Protein AF-A0AAU9Y2T7-F1 (afdb_monomer_lite)

Sequence (82 aa):
MGVPAFFRWLSKKYPSIVVHCVEEKGCEVDGVRAPVDTSLPNPNDYEFDNLYLDMNGIIHPCCHPENKPALKNEDEMMVAIF

pLDDT: mean 87.83, std 7.35, range [65.62, 97.12]

Radius of gyration: 17.43 Å; chains: 1; bounding box: 34×43×36 Å

Organism: NCBI:txid46732

Structure (mmCIF, N/CA/C/O backbone):
data_AF-A0AAU9Y2T7-F1
#
_entry.id   AF-A0AAU9Y2T7-F1
#
loop_
_atom_site.group_PDB
_atom_site.id
_atom_site.type_symbol
_atom_site.label_atom_id
_atom_site.label_alt_id
_atom_site.label_comp_id
_atom_site.label_asym_id
_atom_site.label_entity_id
_atom_site.label_seq_id
_atom_site.pdbx_PDB_ins_code
_atom_site.Cartn_x
_atom_site.Cartn_y
_atom_site.Cartn_z
_atom_site.occupancy
_atom_site.B_iso_or_equiv
_atom_site.auth_seq_id
_atom_site.auth_comp_id
_atom_site.auth_asym_id
_atom_site.auth_atom_id
_atom_site.pdbx_PDB_model_num
ATOM 1 N N . MET A 1 1 ? 2.476 -13.690 -20.138 1.00 65.62 1 MET A N 1
ATOM 2 C CA . MET A 1 1 ? 1.231 -12.995 -19.736 1.00 65.62 1 MET A CA 1
ATOM 3 C C . MET A 1 1 ? 1.652 -11.765 -18.947 1.00 65.62 1 MET A C 1
ATOM 5 O O . MET A 1 1 ? 2.393 -11.940 -17.995 1.00 65.62 1 MET A O 1
ATOM 9 N N . GLY A 1 2 ? 1.303 -10.549 -19.375 1.00 87.50 2 GLY A N 1
ATOM 10 C CA . GLY A 1 2 ? 1.664 -9.328 -18.635 1.00 87.50 2 GLY A CA 1
ATOM 11 C C . GLY A 1 2 ? 0.765 -9.093 -17.417 1.00 87.50 2 GLY A C 1
ATOM 12 O O . GLY A 1 2 ? -0.312 -9.692 -17.333 1.00 87.50 2 GLY A O 1
ATOM 13 N N . VAL A 1 3 ? 1.177 -8.185 -16.522 1.00 89.50 3 VAL A N 1
ATOM 14 C CA . VAL A 1 3 ? 0.428 -7.802 -15.304 1.00 89.50 3 VAL A CA 1
ATOM 15 C C . VAL A 1 3 ? -1.064 -7.532 -15.582 1.00 89.50 3 VAL A C 1
ATOM 17 O O . VAL A 1 3 ? -1.895 -8.134 -14.901 1.00 89.50 3 VAL A O 1
ATOM 20 N N . PRO A 1 4 ? -1.462 -6.773 -16.630 1.00 91.38 4 PRO A N 1
ATOM 21 C CA . PRO A 1 4 ? -2.880 -6.487 -16.880 1.00 91.38 4 PRO A CA 1
ATOM 22 C C . PRO A 1 4 ? -3.711 -7.727 -17.234 1.00 91.38 4 PRO A C 1
ATOM 24 O O . PRO A 1 4 ? -4.875 -7.845 -16.851 1.00 91.38 4 PRO A O 1
ATOM 27 N N . ALA A 1 5 ? -3.124 -8.678 -17.966 1.00 95.19 5 ALA A N 1
ATOM 28 C CA . ALA A 1 5 ? -3.821 -9.894 -18.375 1.00 95.19 5 ALA A CA 1
ATOM 29 C C . ALA A 1 5 ? -4.043 -10.837 -17.187 1.00 95.19 5 ALA A C 1
ATOM 31 O O . ALA A 1 5 ? -5.125 -11.417 -17.066 1.00 95.19 5 ALA A O 1
ATOM 32 N N . PHE A 1 6 ? -3.038 -10.960 -16.314 1.00 94.44 6 PHE A N 1
ATOM 33 C CA . PHE A 1 6 ? -3.131 -11.763 -15.098 1.00 94.44 6 PHE A CA 1
ATOM 34 C C . PHE A 1 6 ? -4.123 -11.155 -14.103 1.00 94.44 6 PHE A C 1
ATOM 36 O O . PHE A 1 6 ? -5.032 -11.852 -13.657 1.00 94.44 6 PHE A O 1
ATOM 43 N N . PHE A 1 7 ? -4.024 -9.847 -13.845 1.00 94.56 7 PHE A N 1
ATOM 44 C CA . PHE A 1 7 ? -4.949 -9.140 -12.960 1.00 94.56 7 PHE A CA 1
ATOM 45 C C . PHE A 1 7 ? -6.402 -9.274 -13.432 1.00 94.56 7 PHE A C 1
ATOM 47 O O . PHE A 1 7 ? -7.270 -9.651 -12.650 1.00 94.56 7 PHE A O 1
ATOM 54 N N . ARG A 1 8 ? -6.668 -9.071 -14.732 1.00 94.12 8 ARG A N 1
ATOM 55 C CA . ARG A 1 8 ? -8.011 -9.235 -15.315 1.00 94.12 8 ARG A CA 1
ATOM 56 C C . ARG A 1 8 ? -8.557 -10.653 -15.160 1.00 94.12 8 ARG A C 1
ATOM 58 O O . ARG A 1 8 ? -9.750 -10.834 -14.929 1.00 94.12 8 ARG A O 1
ATOM 65 N N . TRP A 1 9 ? -7.716 -11.666 -15.357 1.00 95.50 9 TRP A N 1
ATOM 66 C CA . TRP A 1 9 ? -8.134 -13.054 -15.174 1.00 95.50 9 TRP A CA 1
ATOM 67 C C . TRP A 1 9 ? -8.492 -13.332 -13.710 1.00 95.50 9 TRP A C 1
ATOM 69 O O . TRP A 1 9 ? -9.533 -13.932 -13.440 1.00 95.50 9 TRP A O 1
ATOM 79 N N . LEU A 1 10 ? -7.662 -12.853 -12.781 1.00 95.69 10 LEU A N 1
ATOM 80 C CA . LEU A 1 10 ? -7.820 -13.085 -11.352 1.00 95.69 10 LEU A CA 1
ATOM 81 C C . LEU A 1 10 ? -9.070 -12.386 -10.799 1.00 95.69 10 LEU A C 1
ATOM 83 O O . LEU A 1 10 ? -9.883 -13.038 -10.147 1.00 95.69 10 LEU A O 1
ATOM 87 N N . SER A 1 11 ? -9.281 -11.111 -11.142 1.00 95.12 11 SER A N 1
ATOM 88 C CA . SER A 1 11 ? -10.451 -10.339 -10.705 1.00 95.12 11 SER A CA 1
ATOM 89 C C . SER A 1 11 ? -11.763 -10.871 -11.283 1.00 95.12 11 SER A C 1
ATOM 91 O O . SER A 1 11 ? -12.780 -10.883 -10.596 1.00 95.12 11 SER A O 1
ATOM 93 N N . LYS A 1 12 ? -11.757 -11.387 -12.521 1.00 95.31 12 LYS A N 1
ATOM 94 C CA . LYS A 1 12 ? -12.942 -12.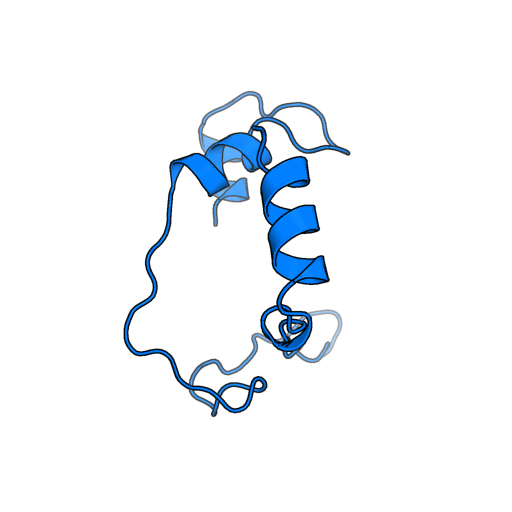031 -13.109 1.00 95.31 12 LYS A CA 1
ATOM 95 C C . LYS A 1 12 ? -13.275 -13.362 -12.431 1.00 95.31 12 LYS A C 1
ATOM 97 O O . LYS A 1 12 ? -14.447 -13.713 -12.330 1.00 95.31 12 LYS A O 1
ATOM 102 N N . LYS A 1 13 ? -12.258 -14.126 -12.020 1.00 96.75 13 LYS A N 1
ATOM 103 C CA . LYS A 1 13 ? -12.440 -15.445 -11.402 1.00 96.75 13 LYS A CA 1
ATOM 104 C C . LYS A 1 13 ? -12.802 -15.352 -9.917 1.00 96.75 13 LYS A C 1
ATOM 106 O O . LYS A 1 13 ? -13.615 -16.144 -9.453 1.00 96.75 13 LYS A O 1
ATOM 111 N N . TYR A 1 14 ? -12.223 -14.394 -9.198 1.00 97.12 14 TYR A N 1
ATOM 112 C CA . TYR A 1 14 ? -12.428 -14.181 -7.767 1.00 97.12 14 TYR A CA 1
ATOM 113 C C . TYR A 1 14 ? -12.697 -12.692 -7.502 1.00 97.12 14 TYR A C 1
ATOM 115 O O . TYR A 1 14 ? -11.778 -11.958 -7.150 1.00 97.12 14 TYR A O 1
ATOM 123 N N . PRO A 1 15 ? -13.938 -12.210 -7.679 1.00 94.06 15 PRO A N 1
ATOM 124 C CA . PRO A 1 15 ? -14.229 -10.777 -7.611 1.00 94.06 15 PRO A CA 1
ATOM 125 C C . PRO A 1 15 ? -13.993 -10.159 -6.225 1.00 94.06 15 PRO A C 1
ATOM 127 O O . PRO A 1 15 ? -13.718 -8.970 -6.135 1.00 94.06 15 PRO A O 1
ATOM 130 N N . SER A 1 16 ? -14.051 -10.953 -5.152 1.00 93.56 16 SER A N 1
ATOM 131 C CA . SER A 1 16 ? -13.911 -10.482 -3.768 1.00 93.56 16 SER A CA 1
ATOM 132 C C . SER A 1 16 ? -12.475 -10.184 -3.328 1.00 93.56 16 SER A C 1
ATOM 134 O O . SER A 1 16 ? -12.278 -9.716 -2.215 1.00 93.56 16 SER A O 1
ATOM 136 N N . ILE A 1 17 ? -11.465 -10.498 -4.144 1.00 93.19 17 ILE A N 1
ATOM 137 C CA . ILE A 1 17 ? -10.055 -10.292 -3.763 1.00 93.19 17 ILE A CA 1
ATOM 138 C C . ILE A 1 17 ? -9.599 -8.843 -3.952 1.00 93.19 17 ILE A C 1
ATOM 140 O O . ILE A 1 17 ? -8.541 -8.469 -3.460 1.00 93.19 17 ILE A O 1
ATOM 144 N N . VAL A 1 18 ? -10.339 -8.062 -4.745 1.00 93.88 18 VAL A N 1
ATOM 145 C CA . VAL A 1 18 ? -10.012 -6.666 -5.026 1.00 93.88 18 VAL A CA 1
ATOM 146 C C . VAL A 1 18 ? -10.876 -5.810 -4.118 1.00 93.88 18 VAL A C 1
ATOM 148 O O . VAL A 1 18 ? -12.098 -5.805 -4.245 1.00 93.88 18 VAL A O 1
ATOM 151 N N . VAL A 1 19 ? -10.229 -5.086 -3.215 1.00 93.00 19 VAL A N 1
ATOM 152 C CA . VAL A 1 19 ? -10.866 -4.144 -2.295 1.00 93.00 19 VAL A CA 1
ATOM 153 C C . VAL A 1 19 ? -10.164 -2.799 -2.450 1.00 93.00 19 VAL A C 1
ATOM 155 O O . VAL A 1 19 ? -8.965 -2.747 -2.731 1.00 93.00 19 VAL A O 1
ATOM 158 N N . HIS A 1 20 ? -10.916 -1.708 -2.334 1.00 93.81 20 HIS A N 1
ATOM 159 C CA . HIS A 1 20 ? -10.338 -0.370 -2.348 1.00 93.81 20 HIS A CA 1
ATOM 160 C C . HIS A 1 20 ? -9.631 -0.089 -1.021 1.00 93.81 20 HIS A C 1
ATOM 162 O O . HIS A 1 20 ? -10.214 -0.311 0.034 1.00 93.81 20 HIS A O 1
ATOM 168 N N . CYS A 1 21 ? -8.404 0.428 -1.092 1.00 92.88 21 CYS A N 1
ATOM 169 C CA . CYS A 1 21 ? -7.703 0.942 0.079 1.00 92.88 21 CYS A CA 1
ATOM 170 C C . CYS A 1 21 ? -8.392 2.228 0.555 1.00 92.88 21 CYS A C 1
ATOM 172 O O . CYS A 1 21 ? -8.592 3.156 -0.235 1.00 92.88 21 CYS A O 1
ATOM 174 N N . VAL A 1 22 ? -8.776 2.268 1.828 1.00 94.19 22 VAL A N 1
ATOM 175 C CA . VAL A 1 22 ? -9.322 3.451 2.492 1.00 94.19 22 VAL A CA 1
ATOM 176 C C . VAL A 1 22 ? -8.170 4.208 3.141 1.00 94.19 22 VAL A C 1
ATOM 178 O O . VAL A 1 22 ? -7.431 3.654 3.951 1.00 94.19 22 VAL A O 1
ATOM 181 N N . GLU A 1 23 ? -8.022 5.481 2.786 1.00 91.94 23 GLU A N 1
ATOM 182 C CA . GLU A 1 23 ? -6.983 6.360 3.321 1.00 91.94 23 GLU A CA 1
ATOM 183 C C . GLU A 1 23 ? -7.625 7.512 4.091 1.00 91.94 23 GLU A C 1
ATOM 185 O O . GLU A 1 23 ? -8.439 8.268 3.545 1.00 91.94 23 GLU A O 1
ATOM 190 N N . GLU A 1 24 ? -7.235 7.675 5.352 1.00 89.38 24 GLU A N 1
ATOM 191 C CA . GLU A 1 24 ? -7.592 8.860 6.120 1.00 89.38 24 GLU A CA 1
ATOM 192 C C . GLU A 1 24 ? -6.825 10.074 5.581 1.00 89.38 24 GLU A C 1
ATOM 194 O O . GLU A 1 24 ? -5.630 10.018 5.282 1.00 89.38 24 GLU A O 1
ATOM 199 N N . LYS A 1 25 ? -7.521 11.201 5.420 1.00 85.69 25 LYS A N 1
ATOM 200 C CA . LYS A 1 25 ? -6.916 12.447 4.948 1.00 85.69 25 LYS A CA 1
ATOM 201 C C . LYS A 1 25 ? -6.842 13.421 6.110 1.00 85.69 25 LYS A C 1
ATOM 203 O O . LYS A 1 25 ? -7.872 13.807 6.645 1.00 85.69 25 LYS A O 1
ATOM 208 N N . GLY A 1 26 ? -5.625 13.850 6.437 1.00 82.31 26 GLY A N 1
ATOM 209 C CA . GLY A 1 26 ? -5.403 14.847 7.478 1.00 82.31 26 GLY A CA 1
ATOM 210 C C . GLY A 1 26 ? -6.180 16.143 7.234 1.00 82.31 26 GLY A C 1
ATOM 211 O O . GLY A 1 26 ? -6.330 16.574 6.086 1.00 82.31 26 GLY A O 1
ATOM 212 N N . CYS A 1 27 ? -6.670 16.736 8.322 1.00 81.12 27 CYS A N 1
ATOM 213 C CA . CYS A 1 27 ? -7.440 17.974 8.309 1.00 81.12 27 CYS A CA 1
ATOM 214 C C . CYS A 1 27 ? -6.573 19.167 7.891 1.00 81.12 27 CYS A C 1
ATOM 216 O O . CYS A 1 27 ? -5.397 19.253 8.242 1.00 81.12 27 CYS A O 1
ATOM 218 N N . GLU A 1 28 ? -7.167 20.113 7.171 1.00 82.25 28 GLU A N 1
ATOM 219 C CA . GLU A 1 28 ? -6.515 21.375 6.833 1.00 82.25 28 GLU A CA 1
ATOM 220 C C . GLU A 1 28 ? -6.816 22.401 7.933 1.00 82.25 28 GLU A C 1
ATOM 222 O O . GLU A 1 28 ? -7.976 22.727 8.185 1.00 82.25 28 GLU A O 1
ATOM 227 N N . VAL A 1 29 ? -5.776 22.876 8.620 1.00 80.19 29 VAL A N 1
ATOM 228 C CA . VAL A 1 29 ? -5.874 23.898 9.670 1.00 80.19 29 VAL A CA 1
ATOM 229 C C . VAL A 1 29 ? -4.975 25.056 9.254 1.00 80.19 29 VAL A C 1
ATOM 231 O O . VAL A 1 29 ? -3.782 24.865 9.038 1.00 80.19 29 VAL A O 1
ATOM 234 N N . ASP A 1 30 ? -5.556 26.243 9.070 1.00 78.44 30 ASP A N 1
ATOM 235 C CA . ASP A 1 30 ? -4.844 27.461 8.652 1.00 78.44 30 ASP A CA 1
ATOM 236 C C . ASP A 1 30 ? -3.997 27.303 7.367 1.00 78.44 30 ASP A C 1
ATOM 238 O O . ASP A 1 30 ? -2.925 27.891 7.224 1.00 78.44 30 ASP A O 1
ATOM 242 N N . GLY A 1 31 ? -4.476 26.495 6.411 1.00 79.06 31 GLY A N 1
ATOM 243 C CA . GLY A 1 31 ? -3.789 26.222 5.138 1.00 79.06 31 GLY A CA 1
ATOM 244 C C . GLY A 1 31 ? -2.628 25.226 5.241 1.00 79.06 31 GLY A C 1
ATOM 245 O O . GLY A 1 31 ? -1.911 25.010 4.264 1.00 79.06 31 GLY A O 1
ATOM 246 N N . VAL A 1 32 ? -2.434 24.608 6.411 1.00 79.31 32 VAL A N 1
ATOM 247 C CA . VAL A 1 32 ? -1.458 23.539 6.636 1.00 79.31 32 VAL A CA 1
ATOM 248 C C . VAL A 1 32 ? -2.204 22.223 6.839 1.00 79.31 32 VAL A C 1
ATOM 250 O O . VAL A 1 32 ? -3.098 22.113 7.679 1.00 79.31 32 VAL A O 1
ATOM 253 N N . ARG A 1 33 ? -1.841 21.197 6.063 1.00 80.31 33 ARG A N 1
ATOM 254 C CA . ARG A 1 33 ? -2.399 19.850 6.219 1.00 80.31 33 ARG A CA 1
ATOM 255 C C . ARG A 1 33 ? -1.777 19.190 7.447 1.00 80.31 33 ARG A C 1
ATOM 257 O O . ARG A 1 33 ? -0.587 18.879 7.441 1.00 80.31 33 ARG A O 1
ATOM 264 N N . ALA A 1 34 ? -2.579 18.990 8.488 1.00 84.62 34 ALA A N 1
ATOM 265 C CA . ALA A 1 34 ? -2.157 18.266 9.677 1.00 84.62 34 ALA A CA 1
ATOM 266 C C . ALA A 1 34 ? -1.840 16.801 9.316 1.00 84.62 34 ALA A C 1
ATOM 268 O O . ALA A 1 34 ? -2.537 16.219 8.477 1.00 84.62 34 ALA A O 1
ATOM 269 N N . PRO A 1 35 ? -0.798 16.194 9.911 1.00 86.62 35 PRO A N 1
ATOM 270 C CA . PRO A 1 35 ? -0.504 14.783 9.697 1.00 86.62 35 PRO A CA 1
ATOM 271 C C . PRO A 1 35 ? -1.625 13.908 10.269 1.00 86.62 35 PRO A C 1
ATOM 273 O O . PRO A 1 35 ? -2.262 14.263 11.261 1.00 86.62 35 PRO A O 1
ATOM 276 N N . VAL A 1 36 ? -1.857 12.763 9.630 1.00 89.75 36 VAL A N 1
ATOM 277 C CA . VAL A 1 36 ? -2.752 11.724 10.154 1.00 89.75 36 VAL A CA 1
ATOM 278 C C . VAL A 1 36 ? -2.043 11.011 11.301 1.00 89.75 36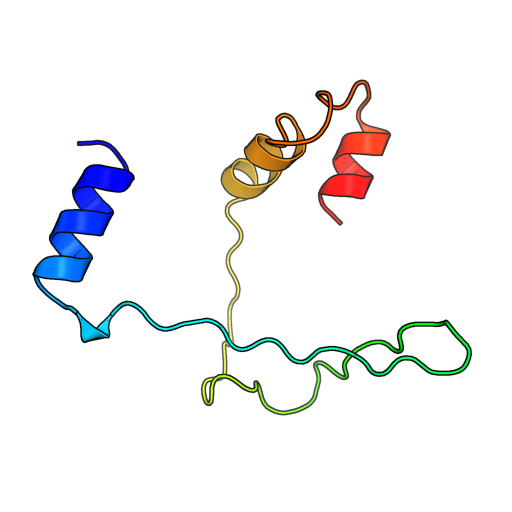 VAL A C 1
ATOM 280 O O . VAL A 1 36 ? -0.851 10.714 11.196 1.00 89.75 36 VAL A O 1
ATOM 283 N N . ASP A 1 37 ? -2.767 10.736 12.384 1.00 90.44 37 ASP A N 1
ATOM 284 C CA . ASP A 1 37 ? -2.252 9.924 13.484 1.00 90.44 37 ASP A CA 1
ATOM 285 C C . ASP A 1 37 ? -2.287 8.442 13.092 1.00 90.44 37 ASP A C 1
ATOM 287 O O . ASP A 1 37 ? -3.311 7.770 13.192 1.00 90.44 37 ASP A O 1
ATOM 291 N N . THR A 1 38 ? -1.147 7.929 12.636 1.00 91.50 38 THR A N 1
ATOM 292 C CA . THR A 1 38 ? -0.992 6.532 12.210 1.00 91.50 38 THR A CA 1
ATOM 293 C C . THR A 1 38 ? -0.925 5.536 13.372 1.00 91.50 38 THR A C 1
ATOM 295 O O . THR A 1 38 ? -0.768 4.344 13.123 1.00 91.50 38 THR A O 1
ATOM 298 N N . SER A 1 39 ? -1.024 5.991 14.629 1.00 92.50 39 SER A N 1
ATOM 299 C CA . SER A 1 39 ? -1.127 5.108 15.800 1.00 92.50 39 SER A CA 1
ATOM 300 C C . SER A 1 39 ? -2.562 4.658 16.098 1.00 92.50 39 SER A C 1
ATOM 302 O O . SER A 1 39 ? -2.766 3.739 16.896 1.00 92.50 39 SER A O 1
ATOM 304 N N . LEU A 1 40 ? -3.552 5.297 15.468 1.00 93.00 40 LEU A N 1
ATOM 305 C CA . LEU A 1 40 ? -4.952 4.901 15.550 1.00 93.00 40 LEU A CA 1
ATOM 306 C C . LEU A 1 40 ? -5.220 3.636 14.715 1.00 93.00 40 LEU A C 1
ATOM 308 O O . LEU A 1 40 ? -4.447 3.326 13.807 1.00 93.00 40 LEU A O 1
ATOM 312 N N . PRO A 1 41 ? -6.316 2.907 15.000 1.00 94.88 41 PRO A N 1
ATOM 313 C CA . PRO A 1 41 ? -6.692 1.732 14.222 1.00 94.88 41 PRO A CA 1
ATOM 314 C C . PRO A 1 41 ? -6.814 2.037 12.729 1.00 94.88 41 PRO A C 1
ATOM 316 O O . PRO A 1 41 ? -7.358 3.072 12.335 1.00 94.88 41 PRO A O 1
ATOM 319 N N . ASN A 1 42 ? -6.349 1.110 11.898 1.00 94.12 42 ASN A N 1
ATOM 320 C CA . ASN A 1 42 ? -6.371 1.263 10.450 1.00 94.12 42 ASN A CA 1
ATOM 321 C C . ASN A 1 42 ? -7.822 1.372 9.922 1.00 94.12 42 ASN A C 1
ATOM 323 O O . ASN A 1 42 ? -8.644 0.496 10.211 1.00 94.12 42 ASN A O 1
ATOM 327 N N . PRO A 1 43 ? -8.154 2.372 9.076 1.00 94.31 43 PRO A N 1
ATOM 328 C CA . PRO A 1 43 ? -9.506 2.559 8.533 1.00 94.31 43 PRO A CA 1
ATOM 329 C C . PRO A 1 43 ? -9.978 1.447 7.580 1.00 94.31 43 PRO A C 1
ATOM 331 O O . PRO A 1 43 ? -11.122 1.472 7.131 1.00 94.31 43 PRO A O 1
ATOM 334 N N . ASN A 1 44 ? -9.112 0.491 7.233 1.00 93.69 44 ASN A N 1
ATOM 335 C CA . ASN A 1 44 ? -9.448 -0.662 6.397 1.00 93.69 44 ASN A CA 1
ATOM 336 C C . ASN A 1 44 ? -10.018 -1.849 7.197 1.00 93.69 44 ASN A C 1
ATOM 338 O O . ASN A 1 44 ? -10.226 -2.902 6.604 1.00 93.69 44 ASN A O 1
ATOM 342 N N . ASP A 1 45 ? 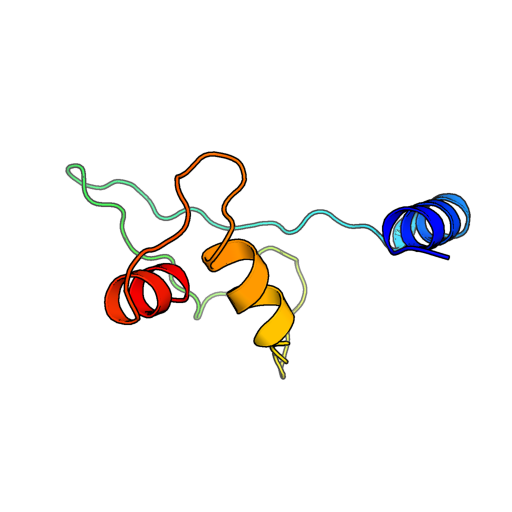-10.236 -1.710 8.512 1.00 89.12 45 ASP A N 1
ATOM 343 C CA . ASP A 1 45 ? -10.692 -2.777 9.425 1.00 89.12 45 ASP A CA 1
ATOM 344 C C . ASP A 1 45 ? -9.718 -3.974 9.549 1.00 89.12 45 ASP A C 1
ATOM 346 O O . ASP A 1 45 ? -10.070 -5.032 10.078 1.00 89.12 45 ASP A O 1
ATOM 350 N N . TYR A 1 46 ? -8.474 -3.808 9.087 1.00 91.88 46 TYR A N 1
ATOM 351 C CA . TYR A 1 46 ? -7.404 -4.802 9.166 1.00 91.88 46 TYR A CA 1
ATOM 352 C C . TYR A 1 46 ? -6.094 -4.159 9.615 1.00 91.88 46 TYR A C 1
ATOM 354 O O . TYR A 1 46 ? -5.679 -3.136 9.072 1.00 91.88 46 TYR A O 1
ATOM 362 N N . GLU A 1 47 ? -5.411 -4.820 10.546 1.00 95.44 47 GLU A N 1
ATOM 363 C CA . GLU A 1 47 ? -4.064 -4.449 10.979 1.00 95.44 47 GLU A CA 1
ATOM 364 C C . GLU A 1 47 ? -3.004 -5.293 10.267 1.00 95.44 47 GLU A C 1
ATOM 366 O O . GLU A 1 47 ? -3.237 -6.456 9.920 1.00 95.44 47 GLU A O 1
ATOM 371 N N . PHE A 1 48 ? -1.826 -4.704 10.058 1.00 96.00 48 PHE A N 1
ATOM 372 C CA . PHE A 1 48 ? -0.694 -5.356 9.404 1.00 96.00 48 PHE A CA 1
ATOM 373 C C . PHE A 1 48 ? 0.544 -5.287 10.296 1.00 96.00 48 PHE A C 1
ATOM 375 O O . PHE A 1 48 ? 0.987 -4.202 10.656 1.00 96.00 48 PHE A O 1
ATOM 382 N N . ASP A 1 49 ? 1.149 -6.440 10.588 1.00 96.50 49 ASP A N 1
ATOM 383 C CA . ASP A 1 49 ? 2.385 -6.494 11.382 1.00 96.50 49 ASP A CA 1
ATOM 384 C C . ASP A 1 49 ? 3.631 -6.179 10.544 1.00 96.50 49 ASP A C 1
ATOM 386 O O . ASP A 1 49 ? 4.590 -5.577 11.022 1.00 96.50 49 ASP A O 1
ATOM 390 N N . ASN A 1 50 ? 3.630 -6.615 9.280 1.00 96.69 50 ASN A N 1
ATOM 391 C CA . ASN A 1 50 ? 4.790 -6.551 8.398 1.00 96.69 50 ASN A CA 1
ATOM 392 C C . ASN A 1 50 ? 4.419 -5.896 7.066 1.00 96.69 50 ASN A C 1
ATOM 394 O O . ASN A 1 50 ? 3.553 -6.391 6.343 1.00 96.69 50 ASN A O 1
ATOM 398 N N . LEU A 1 51 ? 5.137 -4.830 6.711 1.00 95.94 51 LEU A N 1
ATOM 399 C CA . LEU A 1 51 ? 5.047 -4.171 5.413 1.00 95.94 51 LEU A CA 1
ATOM 400 C C . LEU A 1 51 ? 6.316 -4.455 4.604 1.00 95.94 51 LEU A C 1
ATOM 402 O O . LEU A 1 51 ? 7.413 -4.064 4.996 1.00 95.94 51 LEU A O 1
ATOM 406 N N . TYR A 1 52 ? 6.163 -5.126 3.463 1.00 96.25 52 TYR A N 1
ATOM 407 C CA . TYR A 1 52 ? 7.263 -5.418 2.544 1.00 96.25 52 TYR A CA 1
ATOM 408 C C . TYR A 1 52 ? 7.179 -4.502 1.328 1.00 96.25 52 TYR A C 1
ATOM 410 O O . TYR A 1 52 ? 6.145 -4.442 0.664 1.00 96.25 52 TYR A O 1
ATOM 418 N N . LEU A 1 53 ? 8.278 -3.814 1.025 1.00 94.69 53 LEU A N 1
ATOM 419 C CA . LEU A 1 53 ? 8.360 -2.867 -0.081 1.00 94.69 53 LEU A CA 1
ATOM 420 C C . LEU A 1 53 ? 9.253 -3.427 -1.188 1.00 94.69 53 LEU A C 1
ATOM 422 O O . LEU A 1 53 ? 10.445 -3.658 -0.982 1.00 94.69 53 LEU A O 1
ATOM 426 N N . ASP A 1 54 ? 8.684 -3.615 -2.379 1.00 94.31 54 ASP A N 1
ATOM 427 C CA . ASP A 1 54 ? 9.481 -3.790 -3.593 1.00 94.31 54 ASP A CA 1
ATOM 428 C C . ASP A 1 54 ? 9.965 -2.414 -4.059 1.00 94.31 54 ASP A C 1
ATOM 430 O O . ASP A 1 54 ? 9.259 -1.679 -4.754 1.00 94.31 54 ASP A O 1
ATOM 434 N N . MET A 1 55 ? 11.185 -2.060 -3.654 1.00 91.12 55 MET A N 1
ATOM 435 C CA . MET A 1 55 ? 11.782 -0.762 -3.970 1.00 91.12 55 MET A CA 1
ATOM 436 C C . MET A 1 55 ? 11.892 -0.517 -5.476 1.00 91.12 55 MET A C 1
ATOM 438 O O . MET A 1 55 ? 11.727 0.618 -5.916 1.00 91.12 55 MET A O 1
ATOM 442 N N . ASN A 1 56 ? 12.096 -1.558 -6.290 1.00 88.56 56 ASN A N 1
ATOM 443 C CA . ASN A 1 56 ? 12.150 -1.389 -7.743 1.00 88.56 56 ASN A CA 1
ATOM 444 C C . ASN A 1 56 ? 10.779 -0.988 -8.303 1.00 88.56 56 ASN A C 1
ATOM 446 O O . ASN A 1 56 ? 10.701 -0.185 -9.236 1.00 88.56 56 ASN A O 1
ATOM 450 N N . GLY A 1 57 ? 9.705 -1.509 -7.700 1.00 88.06 57 GLY A N 1
ATOM 451 C CA . GLY A 1 57 ? 8.326 -1.144 -8.011 1.00 88.06 57 GLY A CA 1
ATOM 452 C C . GLY A 1 57 ? 7.975 0.311 -7.684 1.00 88.06 57 GLY A C 1
ATOM 453 O O . GLY A 1 57 ? 7.086 0.856 -8.330 1.00 88.06 57 GLY A O 1
ATOM 454 N N . ILE A 1 58 ? 8.682 0.948 -6.743 1.00 91.00 58 ILE A N 1
ATOM 455 C CA . ILE A 1 58 ? 8.506 2.367 -6.373 1.00 91.00 58 ILE A CA 1
ATOM 456 C C . ILE A 1 58 ? 9.411 3.272 -7.219 1.00 91.00 58 ILE A C 1
ATOM 458 O O . ILE A 1 58 ? 8.950 4.250 -7.804 1.00 91.00 58 ILE A O 1
ATOM 462 N N . ILE A 1 59 ? 10.694 2.920 -7.344 1.00 87.75 59 ILE A N 1
ATOM 463 C CA . ILE A 1 59 ? 11.697 3.731 -8.051 1.00 87.75 59 ILE A CA 1
ATOM 464 C C . ILE A 1 59 ? 11.317 3.915 -9.526 1.00 87.75 59 ILE A C 1
ATOM 466 O O . ILE A 1 59 ? 11.421 5.018 -10.062 1.00 87.75 59 ILE A O 1
ATOM 470 N N . HIS A 1 60 ? 10.854 2.856 -10.200 1.00 86.62 60 HIS A N 1
ATOM 471 C CA . HIS A 1 60 ? 10.572 2.921 -11.634 1.00 86.62 60 HIS A CA 1
ATOM 472 C C . HIS A 1 60 ? 9.458 3.938 -11.988 1.00 86.62 60 HIS A C 1
ATOM 474 O O . HIS A 1 60 ? 9.690 4.756 -12.887 1.00 86.62 60 HIS A O 1
ATOM 480 N N . PRO A 1 61 ? 8.292 3.958 -11.301 1.00 86.00 61 PRO A N 1
ATOM 481 C CA . PRO A 1 61 ? 7.299 5.030 -11.426 1.00 86.00 61 PRO A CA 1
ATOM 482 C C . PRO A 1 61 ? 7.804 6.424 -11.034 1.00 86.00 61 PRO A C 1
ATOM 484 O O . PRO A 1 61 ? 7.453 7.389 -11.710 1.00 86.0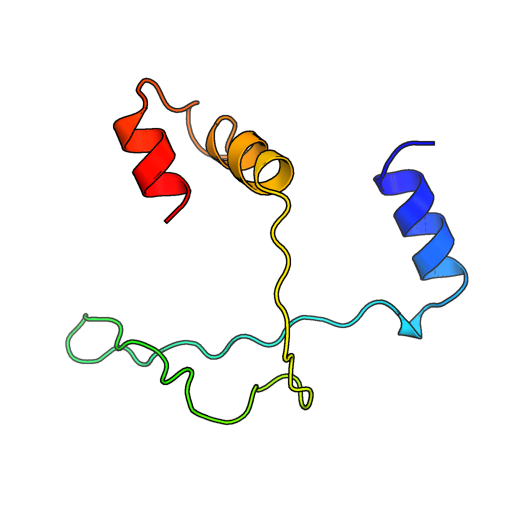0 61 PRO A O 1
ATOM 487 N N . CYS A 1 62 ? 8.635 6.551 -9.991 1.00 84.69 62 CYS A N 1
ATOM 488 C CA . CYS A 1 62 ? 9.175 7.851 -9.572 1.00 84.69 62 CYS A CA 1
ATOM 489 C C . CYS A 1 62 ? 10.104 8.467 -10.632 1.00 84.69 62 CYS A C 1
ATOM 491 O O . CYS A 1 62 ? 10.077 9.677 -10.837 1.00 84.69 62 CYS A O 1
ATOM 493 N N . CYS A 1 63 ? 10.876 7.652 -11.360 1.00 80.31 63 CYS A N 1
ATOM 494 C CA . CYS A 1 63 ? 11.747 8.128 -12.441 1.00 80.31 63 CYS A CA 1
ATOM 495 C C . CYS A 1 63 ? 10.995 8.464 -13.741 1.00 80.31 63 CYS A C 1
ATOM 497 O O . CYS A 1 63 ? 11.470 9.289 -14.524 1.00 80.31 63 CYS A O 1
ATOM 499 N N . HIS A 1 64 ? 9.834 7.843 -13.977 1.00 79.94 64 HIS A N 1
ATOM 500 C CA . HIS A 1 64 ? 9.028 8.020 -15.193 1.00 79.94 64 HIS A CA 1
ATOM 501 C C . HIS A 1 64 ? 7.555 8.332 -14.868 1.00 79.94 64 HIS A C 1
ATOM 503 O O . HIS A 1 64 ? 6.666 7.547 -15.209 1.00 79.94 64 HIS A O 1
ATOM 509 N N . PRO A 1 65 ? 7.271 9.463 -14.203 1.00 78.31 65 PRO A N 1
ATOM 510 C CA . PR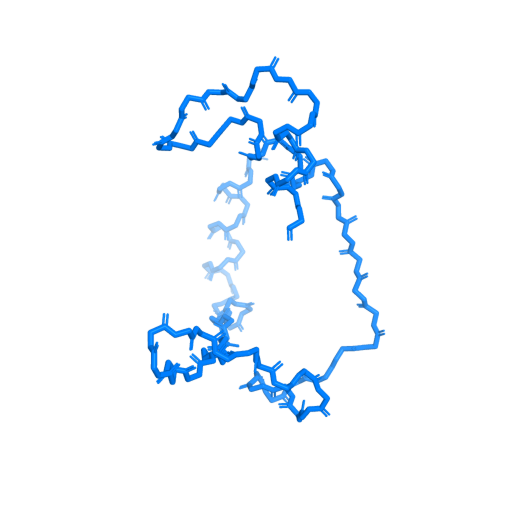O A 1 65 ? 5.911 9.828 -13.826 1.00 78.31 65 PRO A CA 1
ATOM 511 C C . PRO A 1 65 ? 5.046 10.117 -15.064 1.00 78.31 65 PRO A C 1
ATOM 513 O O . PRO A 1 65 ? 5.450 10.867 -15.947 1.00 78.31 65 PRO A O 1
ATOM 516 N N . GLU A 1 66 ? 3.817 9.590 -15.109 1.00 73.00 66 GLU A N 1
ATOM 517 C CA . GLU A 1 66 ? 2.929 9.694 -16.287 1.00 73.00 66 GLU A CA 1
ATOM 518 C C . GLU A 1 66 ? 2.602 11.141 -16.711 1.00 73.00 66 GLU A C 1
ATOM 520 O O . GLU A 1 66 ? 2.322 11.391 -17.880 1.00 73.00 66 GLU A O 1
ATOM 525 N N . ASN A 1 67 ? 2.656 12.101 -15.779 1.00 71.81 67 ASN A N 1
ATOM 526 C CA . ASN A 1 67 ? 2.241 13.496 -15.993 1.00 71.81 67 ASN A CA 1
ATOM 527 C C . ASN A 1 67 ? 3.333 14.533 -15.670 1.00 71.81 67 ASN A C 1
ATOM 529 O O . ASN A 1 67 ? 3.037 15.722 -15.536 1.00 71.81 67 ASN A O 1
ATOM 533 N N . LYS A 1 68 ? 4.590 14.109 -15.492 1.00 72.06 68 LYS A N 1
ATOM 534 C CA . LYS A 1 68 ? 5.720 15.001 -15.183 1.00 72.06 68 LYS A CA 1
ATOM 535 C C . LYS A 1 68 ? 6.945 14.606 -16.022 1.00 72.06 68 LYS A C 1
ATOM 537 O O . LYS A 1 68 ? 7.036 13.463 -16.458 1.00 72.06 68 LYS A O 1
ATOM 542 N N . PRO A 1 69 ? 7.884 15.528 -16.293 1.00 75.31 69 PRO A N 1
ATOM 543 C CA . PRO A 1 69 ? 9.143 15.156 -16.929 1.00 75.31 69 PRO A CA 1
ATOM 544 C C . PRO A 1 69 ? 9.919 14.169 -16.048 1.00 75.31 69 PRO A C 1
ATOM 546 O O . PRO A 1 69 ? 9.815 14.219 -14.822 1.00 75.31 69 PRO A O 1
ATOM 549 N N . ALA A 1 70 ? 10.710 13.301 -16.684 1.00 73.38 70 ALA A N 1
ATOM 550 C CA . ALA A 1 70 ? 11.627 12.417 -15.975 1.00 73.38 70 ALA A CA 1
ATOM 551 C C . ALA A 1 70 ? 12.570 13.232 -15.075 1.00 73.38 70 ALA A C 1
ATOM 553 O O . ALA A 1 70 ? 13.030 14.316 -15.458 1.00 73.38 70 ALA A O 1
ATOM 554 N N . LEU A 1 71 ? 12.831 12.698 -13.885 1.00 76.19 71 LEU A N 1
ATOM 555 C CA . LEU A 1 71 ? 13.705 13.324 -12.895 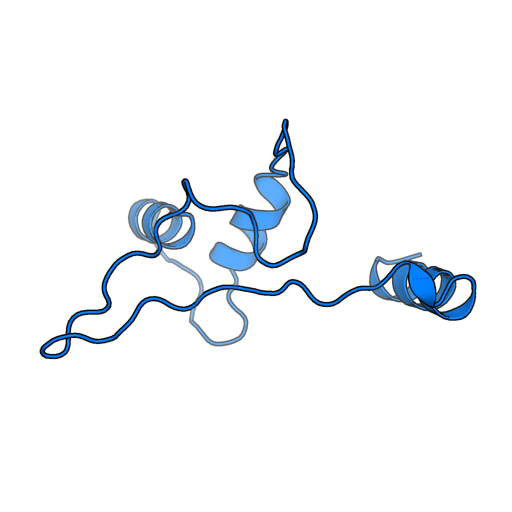1.00 76.19 71 LEU A CA 1
ATOM 556 C C . LEU A 1 71 ? 15.143 13.365 -13.422 1.00 76.19 71 LEU A C 1
ATOM 558 O O . LEU A 1 71 ? 15.583 12.448 -14.120 1.00 76.19 71 LEU A O 1
ATOM 562 N N . LYS A 1 72 ? 15.868 14.452 -13.140 1.00 72.62 72 LYS A N 1
ATOM 563 C CA . LYS A 1 72 ? 17.184 14.704 -13.760 1.00 72.62 72 LYS A CA 1
ATOM 564 C C . LYS A 1 72 ? 18.367 14.359 -12.863 1.00 72.62 72 LYS A C 1
ATOM 566 O O . LYS A 1 72 ? 19.471 14.181 -13.375 1.00 72.62 72 LYS A O 1
ATOM 571 N N . ASN A 1 73 ? 18.161 14.316 -11.553 1.00 82.50 73 ASN A N 1
ATOM 572 C CA . ASN A 1 73 ? 19.205 14.091 -10.558 1.00 82.50 73 ASN A CA 1
ATOM 573 C C . ASN A 1 73 ? 18.714 13.138 -9.457 1.00 82.50 73 ASN A C 1
ATOM 575 O O . ASN A 1 73 ? 17.521 12.862 -9.326 1.00 82.50 73 ASN A O 1
ATOM 579 N N . GLU A 1 74 ? 19.667 12.599 -8.700 1.00 82.00 74 GLU A N 1
ATOM 580 C CA . GLU A 1 74 ? 19.406 11.622 -7.640 1.00 82.00 74 GLU A CA 1
ATOM 581 C C . GLU A 1 74 ? 18.632 12.240 -6.467 1.00 82.00 74 GLU A C 1
ATOM 583 O O . GLU A 1 74 ? 17.743 11.595 -5.918 1.00 82.00 74 GLU A O 1
ATOM 588 N N . ASP A 1 75 ? 18.890 13.508 -6.142 1.00 86.06 75 ASP A N 1
ATOM 589 C CA . ASP A 1 75 ? 18.218 14.208 -5.043 1.00 86.06 75 ASP A CA 1
ATOM 590 C C . ASP A 1 75 ? 16.706 14.352 -5.288 1.00 86.06 75 ASP A C 1
ATOM 592 O O . ASP A 1 75 ? 15.900 14.072 -4.402 1.00 86.06 75 ASP A O 1
ATOM 596 N N . GLU A 1 76 ? 16.293 14.718 -6.507 1.00 84.38 76 GLU A N 1
ATOM 597 C CA . GLU A 1 76 ? 14.880 14.765 -6.902 1.00 84.38 76 GLU A CA 1
ATOM 598 C C . GLU A 1 76 ? 14.230 13.380 -6.847 1.00 84.38 76 GLU A C 1
ATOM 600 O O . GLU A 1 76 ? 13.068 13.260 -6.456 1.00 84.38 76 GLU A O 1
ATOM 605 N N . MET A 1 77 ? 14.972 12.332 -7.222 1.00 82.88 77 MET A N 1
ATOM 606 C CA . MET A 1 77 ? 14.497 10.950 -7.145 1.00 82.88 77 MET A CA 1
ATOM 607 C C . MET A 1 77 ? 14.252 10.532 -5.697 1.00 82.88 77 MET A C 1
ATOM 609 O O . MET A 1 77 ? 13.203 9.964 -5.407 1.00 82.88 77 MET A O 1
ATOM 613 N N . MET A 1 78 ? 15.165 10.860 -4.782 1.00 85.19 78 MET A N 1
ATOM 614 C CA . MET A 1 78 ? 14.994 10.574 -3.358 1.00 85.19 78 MET A CA 1
ATOM 615 C C . MET A 1 78 ? 13.793 11.327 -2.779 1.00 85.19 78 MET A C 1
ATOM 617 O O . MET A 1 78 ? 12.975 10.723 -2.095 1.00 85.19 78 MET A O 1
ATOM 621 N N . VAL A 1 79 ? 13.625 12.610 -3.114 1.00 87.25 79 VAL A N 1
ATOM 622 C CA . VAL A 1 79 ? 12.459 13.405 -2.682 1.00 87.25 79 VAL A CA 1
ATOM 623 C C . VAL A 1 79 ? 11.143 12.863 -3.243 1.00 87.25 79 VAL A C 1
ATOM 625 O O . VAL A 1 79 ? 10.108 13.037 -2.621 1.00 87.25 79 VAL A O 1
ATOM 628 N N . ALA A 1 80 ? 11.148 12.220 -4.411 1.00 85.06 80 ALA A N 1
ATOM 629 C CA . ALA A 1 80 ? 9.946 11.603 -4.969 1.00 85.06 80 ALA A CA 1
ATOM 630 C C . ALA A 1 80 ? 9.620 10.227 -4.361 1.00 85.06 80 ALA A C 1
ATOM 632 O O . ALA A 1 80 ? 8.495 9.753 -4.518 1.00 85.06 80 ALA A O 1
ATOM 633 N N . ILE A 1 81 ? 10.600 9.558 -3.748 1.00 86.25 81 ILE A N 1
ATOM 634 C CA . ILE A 1 81 ? 10.422 8.263 -3.075 1.00 86.25 81 ILE A CA 1
ATOM 635 C C . ILE A 1 81 ? 9.883 8.454 -1.647 1.00 86.25 81 ILE A C 1
ATOM 637 O O . ILE A 1 81 ? 9.131 7.599 -1.179 1.00 86.25 81 ILE A O 1
ATOM 641 N N . PHE A 1 82 ? 10.275 9.541 -0.975 1.00 85.50 82 PHE A N 1
ATOM 642 C CA . PHE A 1 82 ? 9.863 9.894 0.390 1.00 85.50 82 PHE A CA 1
ATOM 643 C C . PHE A 1 82 ? 8.627 10.799 0.428 1.00 85.50 82 PHE A C 1
ATOM 645 O O . PHE A 1 82 ? 7.853 10.659 1.402 1.00 85.50 82 PHE A O 1
#

Foldseek 3Di:
DDPVVVVVVCCVVPVVVDDDQDDDFADQDPNDGDDDDPVDDGPVNDDDPDDDDPVVVQLVCLQPPPPDHGDDDPVSSVVSSD

Secondary structure (DSSP, 8-state):
--HHHHHHHHHHH-GGG--PPP---PPEETTEEPPP-TTSPPTTS---S-----HHHHHHHHHS-TTSPPP-SHHHHHHHH-

InterPro domains:
  IPR004859 Xrn1, N-terminal [PF03159] (1-82)
  IPR027073 5'-3' exoribonuclease [PTHR12341] (1-82)